Protein AF-U2L924-F1 (afdb_monomer_lite)

Sequence (114 aa):
MRLLNASPDDGLHWTGTKTDLLEAAHIVFSDGSAYDELGQRPSFSELVHRTCTIFHIAPPANPRAYVNRANARKGTFMRPLLERYRLMLGTGADADPLSRFIRCRKSHRQTDRI

pLDDT: mean 80.43, std 13.96, range [39.69, 93.5]

Foldseek 3Di:
DCLLVADLVQQKAFQDDPLLLLLVLVVCLVVQVDADPVRDRDDSQVSQVRSCSSNVHDRDPDSVVSNVVLVVCVVPPDHRNVVVQVVVVVVVPDPGVSCVRMDHDPPPPPPPDD

Organism: NCBI:txid1081904

Structure (mmCIF, N/CA/C/O backbone):
data_AF-U2L924-F1
#
_entry.id   AF-U2L924-F1
#
loop_
_atom_site.group_PDB
_atom_site.id
_atom_site.type_symbol
_atom_site.label_atom_id
_atom_site.label_alt_id
_atom_site.label_comp_id
_atom_site.label_asym_id
_atom_site.label_entity_id
_atom_site.label_seq_id
_atom_site.pdbx_PDB_ins_code
_atom_site.Cartn_x
_atom_site.Cartn_y
_atom_site.Cartn_z
_atom_site.occupancy
_atom_site.B_iso_or_equiv
_atom_site.auth_seq_id
_atom_site.auth_comp_id
_atom_site.auth_asym_id
_atom_site.auth_atom_id
_atom_site.pdbx_PDB_model_num
ATOM 1 N N . MET A 1 1 ? -5.208 8.138 -7.084 1.00 46.56 1 MET A N 1
ATOM 2 C CA . MET A 1 1 ? -5.383 6.699 -6.787 1.00 46.56 1 MET A CA 1
ATOM 3 C C . MET A 1 1 ? -6.574 6.549 -5.843 1.00 46.56 1 MET A C 1
ATOM 5 O O . MET A 1 1 ? -6.548 7.141 -4.775 1.00 46.56 1 MET A O 1
ATOM 9 N N . ARG A 1 2 ? -7.640 5.846 -6.245 1.00 54.16 2 ARG A N 1
ATOM 10 C CA . ARG A 1 2 ? -8.964 5.874 -5.576 1.00 54.16 2 ARG A CA 1
ATOM 11 C C . ARG A 1 2 ? -8.989 5.241 -4.169 1.00 54.16 2 ARG A C 1
ATOM 13 O O . ARG A 1 2 ? -9.914 5.485 -3.408 1.00 54.16 2 ARG A O 1
ATOM 20 N N . LEU A 1 3 ? -7.941 4.486 -3.828 1.00 57.94 3 LEU A N 1
ATOM 21 C CA . LEU A 1 3 ? -7.734 3.773 -2.560 1.00 57.94 3 LEU A CA 1
ATOM 22 C C . LEU A 1 3 ? -7.757 4.657 -1.304 1.00 57.94 3 LEU A C 1
ATOM 24 O O . LEU A 1 3 ? -8.173 4.186 -0.255 1.00 57.94 3 LEU A O 1
ATOM 28 N N . LEU A 1 4 ? -7.314 5.913 -1.402 1.00 60.16 4 LEU A N 1
ATOM 29 C CA . LEU A 1 4 ? -7.240 6.818 -0.247 1.00 60.16 4 LEU A CA 1
ATOM 30 C C . LEU A 1 4 ? -8.581 7.461 0.125 1.00 60.16 4 LEU A C 1
ATOM 32 O O . LEU A 1 4 ? -8.696 8.000 1.218 1.00 60.16 4 LEU A O 1
ATOM 36 N N . ASN A 1 5 ? -9.574 7.402 -0.765 1.00 69.06 5 ASN A N 1
ATOM 37 C CA . ASN A 1 5 ? -10.887 8.013 -0.544 1.00 69.06 5 ASN A CA 1
ATOM 38 C C . ASN A 1 5 ? -11.920 7.006 -0.017 1.00 69.06 5 ASN A C 1
ATOM 40 O O . ASN A 1 5 ? -13.091 7.352 0.102 1.00 69.06 5 ASN A O 1
ATOM 44 N N . ALA A 1 6 ? -11.517 5.756 0.219 1.00 76.94 6 ALA A N 1
ATOM 45 C CA . ALA A 1 6 ? -12.401 4.721 0.730 1.00 76.94 6 ALA A CA 1
ATOM 46 C C . ALA A 1 6 ? -12.541 4.815 2.255 1.00 76.94 6 ALA A C 1
ATOM 48 O O . ALA A 1 6 ? -11.573 5.107 2.960 1.00 76.94 6 ALA A O 1
ATOM 49 N N . SER A 1 7 ? -13.739 4.519 2.751 1.00 81.56 7 SER A N 1
ATOM 50 C CA . SER A 1 7 ? -14.036 4.394 4.176 1.00 81.56 7 SER A CA 1
ATOM 51 C C . SER A 1 7 ? -13.923 2.930 4.621 1.00 81.56 7 SER A C 1
ATOM 53 O O . SER A 1 7 ? -14.257 2.030 3.848 1.00 81.56 7 SER A O 1
ATOM 55 N N . PRO A 1 8 ? -13.530 2.647 5.877 1.00 82.44 8 PRO A N 1
ATOM 56 C CA . PRO A 1 8 ? -13.696 1.316 6.467 1.00 82.44 8 PRO A CA 1
ATOM 57 C C . PRO A 1 8 ? -15.141 0.792 6.398 1.00 82.44 8 PRO A C 1
ATOM 59 O O . PRO A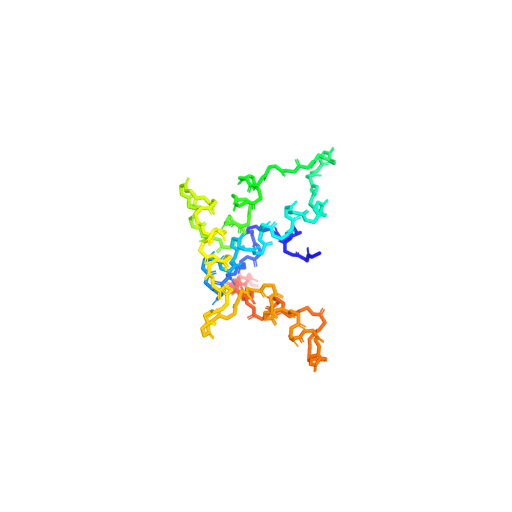 1 8 ? -15.355 -0.416 6.373 1.00 82.44 8 PRO A O 1
ATOM 62 N N . ASP A 1 9 ? -16.136 1.679 6.324 1.00 84.50 9 ASP A N 1
ATOM 63 C CA . ASP A 1 9 ? -17.551 1.301 6.226 1.00 84.50 9 ASP A CA 1
ATOM 64 C C . ASP A 1 9 ? -17.968 0.831 4.821 1.00 84.50 9 ASP A C 1
ATOM 66 O O . ASP A 1 9 ? -19.037 0.238 4.659 1.00 84.50 9 ASP A O 1
ATOM 70 N N . ASP A 1 10 ? -17.121 1.029 3.804 1.00 84.06 10 ASP A N 1
ATOM 71 C CA . ASP A 1 10 ? -17.396 0.612 2.421 1.00 84.06 10 ASP A CA 1
ATOM 72 C C . ASP A 1 10 ? -17.361 -0.923 2.243 1.00 84.06 10 ASP A C 1
ATOM 74 O O . ASP A 1 10 ? -17.693 -1.448 1.173 1.00 84.06 10 ASP A O 1
ATOM 78 N N . GLY A 1 11 ? -16.944 -1.667 3.277 1.00 84.81 11 GLY A N 1
ATOM 79 C CA . GLY A 1 11 ? -16.887 -3.132 3.264 1.00 84.81 11 GLY A CA 1
ATOM 80 C C . GLY A 1 11 ? -15.917 -3.674 2.212 1.00 84.81 11 GLY A C 1
ATOM 81 O O . GLY A 1 11 ? -16.181 -4.700 1.565 1.00 84.81 11 GLY A O 1
ATOM 82 N N . LEU A 1 12 ? -14.823 -2.943 1.980 1.00 88.88 12 LEU A N 1
ATOM 83 C CA . LEU A 1 12 ? -13.806 -3.308 1.008 1.00 88.88 12 LEU A CA 1
ATOM 84 C C . LEU A 1 12 ? -12.866 -4.367 1.580 1.00 88.88 12 LEU A C 1
ATOM 86 O O . LEU A 1 12 ? -12.422 -4.318 2.722 1.00 88.88 12 LEU A O 1
ATOM 90 N N . HIS A 1 13 ? -12.490 -5.311 0.731 1.00 90.06 13 HIS A N 1
ATOM 91 C CA . HIS A 1 13 ? -11.543 -6.364 1.047 1.00 90.06 13 HIS A CA 1
ATOM 92 C C . HIS A 1 13 ? -10.454 -6.422 -0.013 1.00 90.06 13 HIS A C 1
ATOM 94 O O . HIS A 1 13 ? -10.729 -6.419 -1.216 1.00 90.06 13 HIS A O 1
ATOM 100 N N . TRP A 1 14 ? -9.212 -6.513 0.452 1.00 91.75 14 TRP A N 1
ATOM 101 C CA . TRP A 1 14 ? -8.056 -6.717 -0.403 1.00 91.75 14 TRP A CA 1
ATOM 102 C C . TRP A 1 14 ? -7.870 -8.208 -0.686 1.00 91.75 14 TRP A C 1
ATOM 104 O O . TRP A 1 14 ? -7.751 -9.010 0.239 1.00 91.75 14 TRP A O 1
ATOM 114 N N . THR A 1 15 ? -7.818 -8.583 -1.962 1.00 91.50 15 THR A N 1
ATOM 115 C CA . THR A 1 15 ? -7.629 -9.978 -2.397 1.00 91.50 15 THR A CA 1
ATOM 116 C C . THR A 1 15 ? -6.211 -10.283 -2.872 1.00 91.50 15 THR A C 1
ATOM 118 O O . THR A 1 15 ? -5.917 -11.424 -3.221 1.00 91.50 15 THR A O 1
ATOM 121 N N . GLY A 1 16 ? -5.328 -9.283 -2.924 1.00 88.06 16 GLY A N 1
ATOM 122 C CA . GLY A 1 16 ? -3.903 -9.481 -3.193 1.00 88.06 16 GLY A CA 1
ATOM 123 C C . GLY A 1 16 ? -3.127 -9.912 -1.944 1.00 88.06 16 GLY A C 1
ATOM 124 O O . GLY A 1 16 ? -3.683 -10.098 -0.861 1.00 88.06 16 GLY A O 1
ATOM 125 N N . THR A 1 17 ? -1.800 -10.015 -2.054 1.00 91.19 17 THR A N 1
ATOM 126 C CA . THR A 1 17 ? -0.979 -10.303 -0.866 1.00 91.19 17 THR A CA 1
ATOM 127 C C . THR A 1 17 ? -0.860 -9.069 0.032 1.00 91.19 17 THR A C 1
ATOM 129 O O . THR A 1 17 ? -0.907 -7.934 -0.444 1.00 91.19 17 THR A O 1
ATOM 132 N N . LYS A 1 18 ? -0.642 -9.268 1.339 1.00 91.88 18 LYS A N 1
ATOM 133 C CA . LYS A 1 18 ? -0.357 -8.165 2.277 1.00 91.88 18 LYS A CA 1
ATOM 134 C C . LYS A 1 18 ? 0.883 -7.361 1.863 1.00 91.88 18 LYS A C 1
ATOM 136 O O . LYS A 1 18 ? 0.909 -6.148 2.027 1.00 91.88 18 LYS A O 1
ATOM 141 N N . THR A 1 19 ? 1.891 -8.024 1.293 1.00 92.12 19 THR A N 1
ATOM 142 C CA . THR A 1 19 ? 3.070 -7.359 0.719 1.00 92.12 19 THR A CA 1
ATOM 143 C C . THR A 1 19 ? 2.684 -6.415 -0.413 1.00 92.12 19 THR A C 1
ATOM 145 O O . THR A 1 19 ? 3.160 -5.290 -0.427 1.00 92.12 19 THR A O 1
ATOM 148 N N . ASP A 1 20 ? 1.786 -6.838 -1.305 1.00 90.69 20 ASP A N 1
ATOM 149 C CA . ASP A 1 20 ? 1.328 -6.002 -2.419 1.00 90.69 20 ASP A CA 1
ATOM 150 C C . ASP A 1 20 ? 0.549 -4.781 -1.911 1.00 90.69 20 ASP A C 1
ATOM 152 O O . ASP A 1 20 ? 0.759 -3.674 -2.392 1.00 90.69 20 ASP A O 1
ATOM 156 N N . LEU A 1 21 ? -0.296 -4.955 -0.890 1.00 91.69 21 LEU A N 1
ATOM 157 C CA . LEU A 1 21 ? -1.024 -3.841 -0.277 1.00 91.69 21 LEU A CA 1
ATOM 158 C C . LEU A 1 21 ? -0.075 -2.781 0.299 1.00 91.69 21 LEU A C 1
ATOM 160 O O . LEU A 1 21 ? -0.262 -1.583 0.101 1.00 91.69 21 LEU A O 1
ATOM 164 N N . LEU A 1 22 ? 0.963 -3.227 1.008 1.00 92.50 22 LEU A N 1
ATOM 165 C CA . LEU A 1 22 ? 1.948 -2.336 1.620 1.00 92.50 22 LEU A CA 1
ATOM 166 C C . LEU A 1 22 ? 2.893 -1.725 0.583 1.00 92.50 22 LEU A C 1
ATOM 168 O O . LEU A 1 22 ? 3.337 -0.594 0.760 1.00 92.50 22 LEU A O 1
ATOM 172 N N . GLU A 1 23 ? 3.165 -2.434 -0.513 1.00 91.75 23 GLU A N 1
ATOM 173 C CA . GLU A 1 23 ? 3.857 -1.879 -1.675 1.00 91.75 23 GLU A CA 1
ATOM 174 C C . GLU A 1 23 ? 3.022 -0.762 -2.320 1.00 91.75 23 GLU A C 1
ATOM 176 O O . GLU A 1 23 ? 3.558 0.312 -2.579 1.00 91.75 23 GLU A O 1
ATOM 181 N N . ALA A 1 24 ? 1.707 -0.952 -2.494 1.00 89.19 24 ALA A N 1
ATOM 182 C CA . ALA A 1 24 ? 0.801 0.090 -2.989 1.00 89.19 24 ALA A CA 1
ATOM 183 C C . ALA A 1 24 ? 0.808 1.335 -2.089 1.00 89.19 24 ALA A C 1
ATOM 185 O O . ALA A 1 24 ? 0.974 2.452 -2.582 1.00 89.19 24 ALA A O 1
ATOM 186 N N . ALA A 1 25 ? 0.701 1.144 -0.770 1.00 90.06 25 ALA A N 1
ATOM 187 C CA . ALA A 1 25 ? 0.790 2.236 0.198 1.00 90.06 25 ALA A CA 1
ATOM 188 C C . ALA A 1 25 ? 2.149 2.956 0.126 1.00 90.06 25 ALA A C 1
ATOM 190 O O . ALA A 1 25 ? 2.212 4.181 0.219 1.00 90.06 25 ALA A O 1
ATOM 191 N N . HIS A 1 26 ? 3.239 2.213 -0.083 1.00 91.00 26 HIS A N 1
ATOM 192 C CA . HIS A 1 26 ? 4.572 2.792 -0.216 1.00 91.00 26 HIS A CA 1
ATOM 193 C C . HIS A 1 26 ? 4.747 3.586 -1.516 1.00 91.00 26 HIS A C 1
ATOM 195 O O . HIS A 1 26 ? 5.408 4.6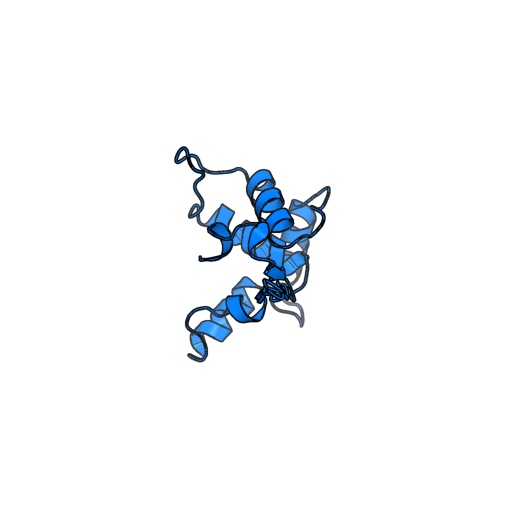22 -1.503 1.00 91.00 26 HIS A O 1
ATOM 201 N N . ILE A 1 27 ? 4.152 3.144 -2.629 1.00 88.19 27 ILE A N 1
ATOM 202 C CA . ILE A 1 27 ? 4.159 3.887 -3.900 1.00 88.19 27 ILE A CA 1
ATOM 203 C C . ILE A 1 27 ? 3.468 5.238 -3.716 1.00 88.19 27 ILE A C 1
ATOM 205 O O . ILE A 1 27 ? 4.053 6.263 -4.038 1.00 88.19 27 ILE A O 1
ATOM 209 N N . VAL A 1 28 ? 2.272 5.238 -3.124 1.00 86.19 28 VAL A N 1
ATOM 210 C CA . VAL A 1 28 ? 1.504 6.453 -2.810 1.00 86.19 28 VAL A CA 1
ATOM 211 C C . VAL A 1 28 ? 2.279 7.401 -1.893 1.00 86.19 28 VAL A C 1
ATOM 213 O O . VAL A 1 28 ? 2.317 8.607 -2.129 1.00 86.19 28 VAL A O 1
ATOM 216 N N . PHE A 1 29 ? 2.917 6.853 -0.857 1.00 88.62 29 PHE A N 1
ATOM 217 C CA . PHE A 1 29 ? 3.792 7.612 0.033 1.00 88.62 29 PHE A CA 1
ATOM 218 C C . PHE A 1 29 ? 4.970 8.245 -0.724 1.00 88.62 29 PHE A C 1
ATOM 220 O O . PHE A 1 29 ? 5.242 9.430 -0.558 1.00 88.62 29 PHE A O 1
ATOM 227 N N . SER A 1 30 ? 5.648 7.464 -1.570 1.00 87.75 30 SER A N 1
ATOM 228 C CA . SER A 1 30 ? 6.862 7.890 -2.283 1.00 87.75 30 SER A CA 1
ATOM 229 C C . SER A 1 30 ? 6.576 8.912 -3.382 1.00 87.75 30 SER A C 1
ATOM 231 O O . SER A 1 30 ? 7.384 9.807 -3.603 1.00 87.75 30 SER A O 1
ATOM 233 N N . ASP A 1 31 ? 5.430 8.791 -4.053 1.00 83.75 31 ASP A N 1
ATOM 234 C CA . ASP A 1 31 ? 4.964 9.738 -5.074 1.00 83.75 31 ASP A CA 1
ATOM 235 C C . ASP A 1 31 ? 4.511 11.073 -4.455 1.00 83.75 31 ASP A C 1
ATOM 237 O O . ASP A 1 31 ? 4.399 12.093 -5.129 1.00 83.75 31 ASP A O 1
ATOM 241 N N . GLY A 1 32 ? 4.269 11.095 -3.138 1.00 79.56 32 GLY A N 1
ATOM 242 C CA . GLY A 1 32 ? 3.840 12.294 -2.422 1.00 79.56 32 GLY A CA 1
ATOM 243 C C . GLY A 1 32 ? 2.425 12.743 -2.787 1.00 79.56 32 GLY A C 1
ATOM 244 O O . GLY A 1 32 ? 2.081 13.900 -2.557 1.00 79.56 32 GLY A O 1
ATOM 245 N N . SER A 1 33 ? 1.614 11.840 -3.347 1.00 78.44 33 SER A N 1
ATOM 246 C CA . SER A 1 33 ? 0.248 12.112 -3.805 1.00 78.44 33 SER A CA 1
ATOM 247 C C . SER A 1 33 ? -0.800 12.040 -2.687 1.00 78.44 33 SER A C 1
ATOM 249 O O . SER A 1 33 ? -1.982 12.258 -2.941 1.00 78.44 33 SER A O 1
ATOM 251 N N . ALA A 1 34 ? -0.401 11.639 -1.477 1.00 79.00 34 ALA A N 1
ATOM 252 C CA . ALA A 1 34 ? -1.289 11.522 -0.329 1.00 79.00 34 ALA A CA 1
ATOM 253 C C . ALA A 1 34 ? -1.228 12.765 0.553 1.00 79.00 34 ALA A C 1
ATOM 255 O O . ALA A 1 34 ? -0.146 13.202 0.947 1.00 79.00 34 ALA A O 1
ATOM 256 N N . TYR A 1 35 ? -2.407 13.254 0.915 1.00 81.25 35 TYR A N 1
ATOM 257 C CA . TYR A 1 35 ? -2.604 14.355 1.843 1.00 81.25 35 TYR A CA 1
ATOM 258 C C . TYR A 1 35 ? -3.719 13.970 2.813 1.00 81.25 35 TYR A C 1
ATOM 260 O O . TYR A 1 35 ? -4.638 13.234 2.446 1.00 81.25 35 TYR A O 1
ATOM 268 N N . ASP A 1 36 ? -3.603 14.397 4.063 1.00 77.69 36 ASP A N 1
ATOM 269 C CA . ASP A 1 36 ? -4.692 14.292 5.025 1.00 77.69 36 ASP A CA 1
ATOM 270 C C . ASP A 1 36 ? -5.697 15.448 4.883 1.00 77.69 36 ASP A C 1
ATOM 272 O O . ASP A 1 36 ? -5.569 16.311 4.013 1.00 77.69 36 ASP A O 1
ATOM 276 N N . GLU A 1 37 ? -6.720 15.449 5.739 1.00 76.69 37 GLU A N 1
ATOM 277 C CA . GLU A 1 37 ? -7.783 16.462 5.750 1.00 76.69 37 GLU A CA 1
ATOM 278 C C . GLU A 1 37 ? -7.268 17.878 6.058 1.00 76.69 37 GLU A C 1
ATOM 280 O O . GLU A 1 37 ? -7.922 18.860 5.718 1.00 76.69 37 GLU A O 1
ATOM 285 N N . LEU A 1 38 ? -6.081 17.993 6.663 1.00 80.81 38 LEU A N 1
ATOM 286 C CA . LEU A 1 38 ? -5.412 19.255 6.979 1.00 80.81 38 LEU A CA 1
ATOM 287 C C . LEU A 1 38 ? -4.403 19.665 5.892 1.00 80.81 38 LEU A C 1
ATOM 289 O O . LEU A 1 38 ? -3.670 20.643 6.059 1.00 80.81 38 LEU A O 1
ATOM 293 N N . GLY A 1 39 ? -4.333 18.918 4.785 1.00 80.81 39 GLY A N 1
ATOM 294 C CA . GLY A 1 39 ? -3.389 19.155 3.696 1.00 80.81 39 GLY A CA 1
ATOM 295 C C . GLY A 1 39 ? -1.939 18.800 4.040 1.00 80.81 39 GLY A C 1
ATOM 296 O O . GLY A 1 39 ? -1.028 19.199 3.313 1.00 80.81 39 GLY A O 1
ATOM 297 N N . GLN A 1 40 ? -1.695 18.059 5.123 1.00 84.94 40 GLN A N 1
ATOM 298 C CA . GLN A 1 40 ? -0.367 17.584 5.503 1.00 84.94 40 GLN A CA 1
ATOM 299 C C . GLN A 1 40 ? -0.064 16.231 4.863 1.00 84.94 40 GLN A C 1
ATOM 301 O O . GLN A 1 40 ? -0.951 15.418 4.592 1.00 84.94 40 GLN A O 1
ATOM 306 N N . ARG A 1 41 ? 1.224 15.976 4.609 1.00 85.44 41 ARG A N 1
ATOM 307 C CA . ARG A 1 41 ? 1.668 14.675 4.104 1.00 85.44 41 ARG A CA 1
ATOM 308 C C . ARG A 1 41 ? 1.669 13.662 5.248 1.00 85.44 41 ARG A C 1
ATOM 310 O O . ARG A 1 41 ? 2.441 13.847 6.190 1.00 85.44 41 ARG A O 1
ATOM 317 N N . PRO A 1 42 ? 0.882 12.577 5.164 1.00 87.19 42 PRO A N 1
ATOM 318 C CA . PRO A 1 42 ? 0.915 11.544 6.181 1.00 87.19 42 PRO A CA 1
ATOM 319 C C . PRO A 1 42 ? 2.255 10.808 6.142 1.00 87.19 42 PRO A C 1
ATOM 321 O O . PRO A 1 42 ? 2.844 10.561 5.083 1.00 87.19 42 PRO A O 1
ATOM 324 N N . SER A 1 43 ? 2.720 10.396 7.313 1.00 90.31 43 SER A N 1
ATOM 325 C CA .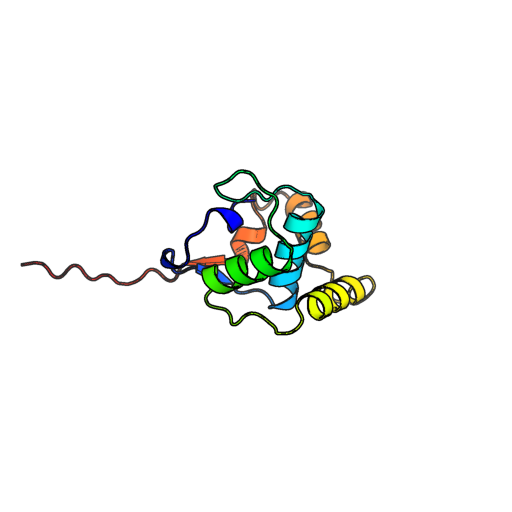 SER A 1 43 ? 3.822 9.456 7.431 1.00 90.31 43 SER A CA 1
ATOM 326 C C . SER A 1 43 ? 3.468 8.119 6.771 1.00 90.31 43 SER A C 1
ATOM 328 O O . SER A 1 43 ? 2.304 7.721 6.652 1.00 90.31 43 SER A O 1
ATOM 330 N N . PHE A 1 44 ? 4.494 7.354 6.396 1.00 90.06 44 PHE A N 1
ATOM 331 C CA . PHE A 1 44 ? 4.281 6.010 5.861 1.00 90.06 44 PHE A CA 1
ATOM 332 C C . PHE A 1 44 ? 3.518 5.104 6.845 1.00 90.06 44 PHE A C 1
ATOM 334 O O . PHE A 1 44 ? 2.689 4.300 6.429 1.00 90.06 44 PHE A O 1
ATOM 341 N N . SER A 1 45 ? 3.761 5.252 8.153 1.00 91.25 45 SER A N 1
ATOM 342 C CA . SER A 1 45 ? 3.055 4.473 9.177 1.00 91.25 45 SER A CA 1
ATOM 343 C C . SER A 1 45 ? 1.558 4.780 9.188 1.00 91.25 45 SER A C 1
ATOM 345 O O . SER A 1 45 ? 0.747 3.855 9.225 1.00 91.25 45 SER A O 1
ATOM 347 N N . GLU A 1 46 ? 1.183 6.056 9.103 1.00 90.31 46 GLU A N 1
ATOM 348 C CA . GLU A 1 46 ? -0.222 6.474 9.062 1.00 90.31 46 GLU A CA 1
ATOM 349 C C . GLU A 1 46 ? -0.919 5.970 7.800 1.00 90.31 46 GLU A C 1
ATOM 351 O O . GLU A 1 46 ? -2.023 5.439 7.890 1.00 90.31 46 GLU A O 1
ATOM 356 N N . LEU A 1 47 ? -0.262 6.046 6.637 1.00 89.88 47 LEU A N 1
ATOM 357 C CA . LEU A 1 47 ? -0.801 5.482 5.396 1.00 89.88 47 LEU A CA 1
ATOM 358 C C . LEU A 1 47 ? -1.036 3.978 5.495 1.00 89.88 47 LEU A C 1
ATOM 360 O O . LEU A 1 47 ? -2.071 3.486 5.043 1.00 89.88 47 LEU A O 1
ATOM 364 N N . VAL A 1 48 ? -0.102 3.248 6.106 1.00 92.62 48 VAL A N 1
ATOM 365 C CA . VAL A 1 48 ? -0.249 1.810 6.341 1.00 92.62 48 VAL A CA 1
ATOM 366 C C . VAL A 1 48 ? -1.418 1.532 7.273 1.00 92.62 48 VAL A C 1
ATOM 368 O O . VAL A 1 48 ? -2.239 0.683 6.942 1.00 92.62 48 VAL A O 1
ATOM 371 N N . HIS A 1 49 ? -1.535 2.253 8.389 1.00 91.81 49 HIS A N 1
ATOM 372 C CA . HIS A 1 49 ? -2.651 2.077 9.319 1.00 91.81 49 HIS A CA 1
ATOM 373 C C . HIS A 1 49 ? -3.986 2.357 8.635 1.00 91.81 49 HIS A C 1
ATOM 375 O O . HIS A 1 49 ? -4.850 1.489 8.648 1.00 91.81 49 HIS A O 1
ATOM 381 N N . ARG A 1 50 ? -4.129 3.503 7.958 1.00 89.38 50 ARG A N 1
ATOM 382 C CA . ARG A 1 50 ? -5.351 3.861 7.222 1.00 89.38 50 ARG A CA 1
ATOM 383 C C . ARG A 1 50 ? -5.722 2.795 6.193 1.00 89.38 50 ARG A C 1
ATOM 385 O O . ARG A 1 50 ? -6.838 2.289 6.208 1.00 89.38 50 ARG A O 1
ATOM 392 N N . THR A 1 51 ? -4.767 2.396 5.353 1.00 90.69 51 THR A N 1
ATOM 393 C CA . THR A 1 51 ? -4.985 1.379 4.312 1.00 90.69 51 THR A CA 1
ATOM 394 C C . THR A 1 51 ? -5.382 0.031 4.918 1.00 90.69 51 THR A C 1
ATOM 396 O O . THR A 1 51 ? -6.312 -0.620 4.451 1.00 90.69 51 THR A O 1
ATOM 399 N N . CYS A 1 52 ? -4.697 -0.399 5.978 1.00 92.62 52 CYS A N 1
ATOM 400 C CA . CYS A 1 52 ? -5.014 -1.633 6.686 1.00 92.62 52 CYS A CA 1
ATOM 401 C C . CYS A 1 52 ? -6.414 -1.591 7.316 1.00 92.62 52 CYS A C 1
ATOM 403 O O . CYS A 1 52 ? -7.150 -2.567 7.184 1.00 92.62 52 CYS A O 1
ATOM 405 N N . THR A 1 53 ? -6.810 -0.467 7.916 1.00 91.62 53 THR A N 1
ATOM 406 C CA . THR A 1 53 ? -8.153 -0.272 8.480 1.00 91.62 53 THR A CA 1
ATOM 407 C C . THR A 1 53 ? -9.238 -0.346 7.407 1.00 91.62 53 THR A C 1
ATOM 409 O O . THR A 1 53 ? -10.202 -1.082 7.596 1.00 91.62 53 THR A O 1
ATOM 412 N N . ILE A 1 54 ? -9.057 0.332 6.265 1.00 90.81 54 ILE A N 1
ATOM 413 C CA . ILE A 1 54 ? -10.004 0.314 5.131 1.00 90.81 54 ILE A CA 1
ATOM 414 C C . ILE A 1 54 ? -10.284 -1.115 4.652 1.00 90.81 54 ILE A C 1
ATOM 416 O O . ILE A 1 54 ? -11.413 -1.449 4.318 1.00 90.81 54 ILE A O 1
ATOM 420 N N . PHE A 1 55 ? -9.256 -1.967 4.626 1.00 91.12 55 PHE A N 1
ATOM 421 C CA . PHE A 1 55 ? -9.374 -3.347 4.151 1.00 91.12 55 PHE A CA 1
ATOM 422 C C . PHE A 1 55 ? -9.614 -4.383 5.249 1.00 91.12 55 PHE A C 1
ATOM 424 O O . PHE A 1 55 ? -9.575 -5.584 4.965 1.00 91.12 55 PHE A O 1
ATOM 431 N N . HIS A 1 56 ? -9.831 -3.946 6.491 1.00 91.56 56 HIS A N 1
ATOM 432 C CA . HIS A 1 56 ? -10.007 -4.816 7.656 1.00 91.56 56 HIS A CA 1
ATOM 433 C C . HIS A 1 56 ? -8.842 -5.804 7.864 1.00 91.56 56 HIS A C 1
ATOM 435 O O . HIS A 1 56 ? -9.025 -6.972 8.208 1.00 91.56 56 HIS A O 1
ATOM 441 N N . ILE A 1 57 ? -7.614 -5.338 7.635 1.00 92.62 57 ILE A N 1
ATOM 442 C CA . ILE A 1 57 ? -6.376 -6.105 7.785 1.00 92.62 57 ILE A CA 1
ATOM 443 C C . ILE A 1 57 ? -5.619 -5.594 9.009 1.00 92.62 57 ILE A C 1
ATOM 445 O O . ILE A 1 57 ? -5.411 -4.398 9.157 1.00 92.62 57 ILE A O 1
ATOM 449 N N . ALA A 1 58 ? -5.111 -6.493 9.856 1.00 93.50 58 ALA A N 1
ATOM 450 C CA . ALA A 1 58 ? -4.257 -6.084 10.971 1.00 93.50 58 ALA A CA 1
ATOM 451 C C . ALA A 1 58 ? -2.945 -5.442 10.460 1.00 93.50 58 ALA A C 1
ATOM 453 O O . ALA A 1 58 ? -2.237 -6.092 9.668 1.00 93.50 58 ALA A O 1
ATOM 454 N N . PRO A 1 59 ? -2.586 -4.217 10.894 1.00 92.38 59 PRO A N 1
ATOM 455 C CA . PRO A 1 59 ? -1.349 -3.566 10.480 1.00 92.38 59 PRO A CA 1
ATOM 456 C C . PRO A 1 59 ? -0.126 -4.358 10.976 1.00 92.38 59 PRO A C 1
ATOM 458 O O . PRO A 1 59 ? -0.145 -4.921 12.072 1.00 92.38 59 PRO A O 1
ATOM 461 N N . PRO A 1 60 ? 0.947 -4.476 10.174 1.00 92.88 60 PRO A N 1
ATOM 462 C CA . PRO A 1 60 ? 2.159 -5.159 10.610 1.00 92.88 60 PRO A CA 1
ATOM 463 C C . PRO A 1 60 ? 2.961 -4.298 11.595 1.00 92.88 60 PRO A C 1
ATOM 465 O O . PRO A 1 60 ? 3.092 -3.094 11.400 1.00 92.88 60 PRO A O 1
ATOM 468 N N . ALA A 1 61 ? 3.621 -4.936 12.566 1.00 91.06 61 ALA A N 1
ATOM 469 C CA . ALA A 1 61 ? 4.523 -4.249 13.498 1.00 91.06 61 ALA A CA 1
ATOM 470 C C . ALA A 1 61 ? 5.709 -3.549 12.799 1.00 91.06 61 ALA A C 1
ATOM 472 O O . ALA A 1 61 ? 6.181 -2.513 13.254 1.00 91.06 61 ALA A O 1
ATOM 473 N N . ASN A 1 62 ? 6.185 -4.095 11.672 1.00 92.94 62 ASN A N 1
ATOM 474 C CA . ASN A 1 62 ? 7.239 -3.490 10.855 1.00 92.94 62 ASN A CA 1
ATOM 475 C C . ASN A 1 62 ? 6.809 -3.411 9.376 1.00 92.94 62 ASN A C 1
ATOM 477 O O . ASN A 1 62 ? 7.068 -4.346 8.609 1.00 92.94 62 ASN A O 1
ATOM 481 N N . PRO A 1 63 ? 6.168 -2.306 8.949 1.00 91.50 63 PRO A N 1
ATOM 482 C CA . PRO A 1 63 ? 5.732 -2.129 7.564 1.00 91.50 63 PRO A CA 1
ATOM 483 C C . PRO A 1 63 ? 6.888 -2.071 6.557 1.00 91.50 63 PRO A C 1
ATOM 485 O O . PRO A 1 63 ? 6.776 -2.603 5.452 1.00 91.50 63 PRO A O 1
ATOM 488 N N . ARG A 1 64 ? 8.036 -1.495 6.944 1.00 90.19 64 ARG A N 1
ATOM 489 C CA . ARG A 1 64 ? 9.221 -1.374 6.072 1.00 90.19 64 ARG A CA 1
ATOM 490 C C . ARG A 1 64 ? 9.762 -2.734 5.636 1.00 90.19 64 ARG A C 1
ATOM 492 O O . ARG A 1 64 ? 10.185 -2.884 4.495 1.00 90.19 64 ARG A O 1
ATOM 499 N N . ALA A 1 65 ? 9.684 -3.750 6.496 1.00 91.81 65 ALA A N 1
ATOM 500 C CA . ALA A 1 65 ? 10.095 -5.106 6.137 1.00 91.81 65 ALA A CA 1
ATOM 501 C C . ALA A 1 65 ? 9.300 -5.673 4.946 1.00 91.81 65 ALA A C 1
ATOM 503 O O . ALA A 1 65 ? 9.853 -6.415 4.138 1.00 91.81 65 ALA A O 1
ATOM 504 N N . TYR A 1 66 ? 8.019 -5.320 4.807 1.00 92.06 66 TYR A N 1
ATOM 505 C CA . TYR A 1 66 ? 7.203 -5.760 3.673 1.00 92.06 66 TYR A CA 1
ATOM 506 C C . TYR A 1 66 ? 7.577 -5.026 2.387 1.00 92.06 66 TYR A C 1
ATOM 508 O O . TYR A 1 66 ? 7.669 -5.667 1.346 1.00 92.06 66 TYR A O 1
ATOM 516 N N . VAL A 1 67 ? 7.874 -3.728 2.466 1.00 89.38 67 VAL A N 1
ATOM 517 C CA . VAL A 1 67 ? 8.394 -2.958 1.325 1.00 89.38 67 VAL A CA 1
ATOM 518 C C . VAL A 1 67 ? 9.732 -3.527 0.856 1.00 89.38 67 VAL A C 1
ATOM 520 O O . VAL A 1 67 ? 9.919 -3.768 -0.332 1.00 89.38 67 VAL A O 1
ATOM 523 N N . ASN A 1 68 ? 10.640 -3.844 1.781 1.00 89.81 68 ASN A N 1
ATOM 524 C CA . ASN A 1 68 ? 11.918 -4.468 1.440 1.00 89.81 68 ASN A CA 1
ATOM 525 C C . ASN A 1 68 ? 11.725 -5.830 0.762 1.00 89.81 68 ASN A C 1
ATOM 527 O O . ASN A 1 68 ? 12.378 -6.111 -0.238 1.00 89.81 68 ASN A O 1
ATOM 531 N N . ARG A 1 69 ? 10.787 -6.654 1.251 1.00 88.69 69 ARG A N 1
ATOM 532 C CA . ARG A 1 69 ? 10.418 -7.916 0.589 1.00 88.69 69 ARG A CA 1
ATOM 533 C C . ARG A 1 69 ? 9.829 -7.691 -0.801 1.00 88.69 69 ARG A C 1
ATOM 535 O O . ARG A 1 69 ? 10.141 -8.458 -1.702 1.00 88.69 69 ARG A O 1
ATOM 542 N N . ALA A 1 70 ? 8.998 -6.666 -0.985 1.00 86.94 70 ALA A N 1
ATOM 543 C CA . ALA A 1 70 ? 8.462 -6.304 -2.293 1.00 86.94 70 ALA A CA 1
ATOM 544 C C . ALA A 1 70 ? 9.586 -5.911 -3.264 1.00 86.94 70 ALA A C 1
ATOM 546 O O . ALA A 1 70 ? 9.650 -6.429 -4.374 1.00 86.94 70 ALA A O 1
ATOM 547 N N . ASN A 1 71 ? 10.532 -5.086 -2.816 1.00 83.56 71 ASN A N 1
ATOM 548 C CA . ASN A 1 71 ? 11.694 -4.686 -3.609 1.00 83.56 71 ASN A CA 1
ATOM 549 C C . ASN A 1 71 ? 12.614 -5.872 -3.938 1.00 83.56 71 ASN A C 1
ATOM 551 O O . ASN A 1 71 ? 13.104 -5.972 -5.060 1.00 83.56 71 ASN A O 1
ATOM 555 N N . ALA A 1 72 ? 12.794 -6.805 -2.999 1.00 85.06 72 ALA A N 1
ATOM 556 C CA . ALA A 1 72 ? 13.581 -8.022 -3.201 1.00 85.06 72 ALA A CA 1
ATOM 557 C C . ALA A 1 72 ? 12.969 -8.988 -4.233 1.00 85.06 72 ALA A C 1
ATOM 559 O O . ALA A 1 72 ? 13.661 -9.873 -4.725 1.00 85.06 72 ALA A O 1
ATOM 560 N N . ARG A 1 73 ? 11.690 -8.821 -4.601 1.00 79.38 73 ARG A N 1
ATOM 561 C CA . ARG A 1 73 ? 11.065 -9.591 -5.689 1.00 79.38 73 ARG A CA 1
ATOM 562 C C . ARG A 1 73 ? 11.547 -9.170 -7.079 1.00 79.38 73 ARG A C 1
ATOM 564 O O . ARG A 1 73 ? 11.311 -9.901 -8.043 1.00 79.38 73 ARG A O 1
ATOM 571 N N . LYS A 1 74 ? 12.218 -8.021 -7.214 1.00 66.19 74 LYS A N 1
ATOM 572 C CA . LYS A 1 74 ? 12.811 -7.576 -8.480 1.00 66.19 74 LYS A CA 1
ATOM 573 C C . LYS A 1 74 ? 13.877 -8.589 -8.924 1.00 66.19 74 LYS A C 1
ATOM 575 O O . LYS A 1 74 ? 14.901 -8.728 -8.269 1.00 66.19 74 LYS A O 1
ATOM 580 N N . GLY A 1 75 ? 13.616 -9.302 -10.021 1.00 57.97 75 GLY A N 1
ATOM 581 C CA . GLY A 1 75 ? 14.474 -10.393 -10.510 1.00 57.97 75 GLY A CA 1
ATOM 582 C C . GLY A 1 75 ? 14.049 -11.804 -10.079 1.00 57.97 75 GLY A C 1
ATOM 583 O O . GLY A 1 75 ? 14.751 -12.762 -10.381 1.00 57.97 75 GLY A O 1
ATOM 584 N N . THR A 1 76 ? 12.901 -11.958 -9.409 1.00 68.94 76 THR A N 1
ATOM 585 C CA . THR A 1 76 ? 12.286 -13.269 -9.121 1.00 68.94 76 THR A CA 1
ATOM 586 C C . THR A 1 76 ? 11.145 -13.579 -10.100 1.00 68.94 76 THR A C 1
ATOM 588 O O . THR A 1 76 ? 10.655 -12.682 -10.786 1.00 68.94 76 THR A O 1
ATOM 591 N N . PHE A 1 77 ? 10.667 -14.832 -10.137 1.00 66.62 77 PHE A N 1
ATOM 592 C CA . PHE A 1 77 ? 9.506 -15.238 -10.954 1.00 66.62 77 PHE A CA 1
ATOM 593 C C . PHE A 1 77 ? 8.231 -14.424 -10.663 1.00 66.62 77 PHE A C 1
ATOM 595 O O . PHE A 1 77 ? 7.345 -14.333 -11.511 1.00 66.62 77 PHE A O 1
ATOM 602 N N . MET A 1 78 ? 8.124 -13.822 -9.473 1.00 69.38 78 MET A N 1
ATOM 603 C CA . MET A 1 78 ? 6.996 -12.982 -9.082 1.00 69.38 78 MET A CA 1
ATOM 604 C C . MET A 1 78 ? 7.389 -11.505 -9.160 1.00 69.38 78 MET A C 1
ATOM 606 O O . MET A 1 78 ? 8.168 -11.023 -8.349 1.00 69.38 78 MET A O 1
ATOM 610 N N . ARG A 1 79 ? 6.810 -10.763 -10.107 1.00 77.38 79 ARG A N 1
ATOM 611 C CA . ARG A 1 79 ? 7.094 -9.329 -10.284 1.00 77.38 79 ARG A CA 1
ATOM 612 C C . ARG A 1 79 ? 6.500 -8.478 -9.142 1.00 77.38 79 ARG A C 1
ATOM 614 O O . ARG A 1 79 ? 5.392 -8.793 -8.688 1.00 77.38 79 ARG A O 1
ATOM 621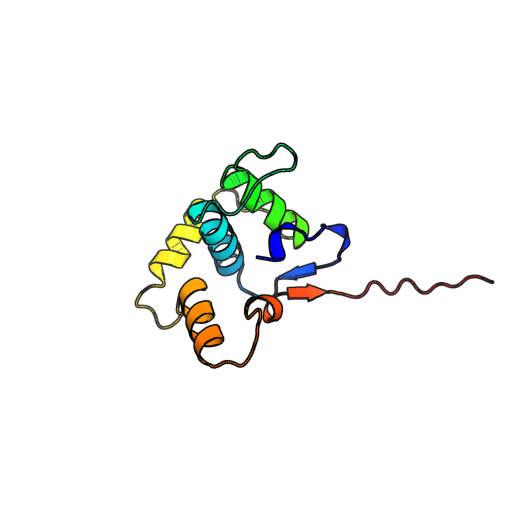 N N . PRO A 1 80 ? 7.175 -7.395 -8.703 1.00 83.50 80 PRO A N 1
ATOM 622 C CA . PRO A 1 80 ? 6.609 -6.397 -7.789 1.00 83.50 80 PRO A CA 1
ATOM 623 C C . PRO A 1 80 ? 5.258 -5.849 -8.280 1.00 83.50 80 PRO A C 1
ATOM 625 O O . PRO A 1 80 ? 4.982 -5.831 -9.487 1.00 83.50 80 PRO A O 1
ATOM 628 N N . LEU A 1 81 ? 4.397 -5.398 -7.363 1.00 85.19 81 LEU A N 1
ATOM 629 C CA . LEU A 1 81 ? 3.067 -4.885 -7.691 1.00 85.19 81 LEU A CA 1
ATOM 630 C C . LEU A 1 81 ? 3.132 -3.742 -8.702 1.00 85.19 81 LEU A C 1
ATOM 632 O O . LEU A 1 81 ? 2.365 -3.771 -9.661 1.00 85.19 81 LEU A O 1
ATOM 636 N N . LEU A 1 82 ? 4.046 -2.780 -8.533 1.00 83.94 82 LEU A N 1
ATOM 637 C CA . LEU A 1 82 ? 4.167 -1.648 -9.462 1.00 83.94 82 LEU A CA 1
ATOM 638 C C . LEU A 1 82 ? 4.434 -2.110 -10.898 1.00 83.94 82 LEU A C 1
ATOM 640 O O . LEU A 1 82 ? 3.946 -1.533 -11.867 1.00 83.94 82 LEU A O 1
ATOM 644 N N . GLU A 1 83 ? 5.221 -3.167 -11.042 1.00 86.06 83 GLU A N 1
ATOM 645 C CA . GLU A 1 83 ? 5.608 -3.693 -12.338 1.00 86.06 83 GLU A CA 1
ATOM 646 C C . GLU A 1 83 ? 4.455 -4.456 -13.004 1.00 86.06 83 GLU A C 1
ATOM 648 O O . GLU A 1 83 ? 4.163 -4.235 -14.180 1.00 86.06 83 GLU A O 1
ATOM 653 N N . ARG A 1 84 ? 3.731 -5.278 -12.231 1.00 86.81 84 ARG A N 1
ATOM 654 C CA . ARG A 1 84 ? 2.482 -5.911 -12.691 1.00 86.81 84 ARG A CA 1
ATOM 655 C C . ARG A 1 84 ? 1.432 -4.864 -13.063 1.00 86.81 84 ARG A C 1
ATOM 657 O O . ARG A 1 84 ? 0.784 -4.992 -14.093 1.00 86.81 84 ARG A O 1
ATOM 664 N N . TYR A 1 85 ? 1.308 -3.807 -12.263 1.00 84.12 85 TYR A N 1
ATOM 665 C CA . TYR A 1 85 ? 0.409 -2.687 -12.526 1.00 84.12 85 TYR A CA 1
ATOM 666 C C . TYR A 1 85 ? 0.714 -2.016 -13.870 1.00 84.12 85 TYR A C 1
ATOM 668 O O . TYR A 1 85 ? -0.186 -1.862 -14.693 1.00 84.12 85 TYR A O 1
ATOM 676 N N . ARG A 1 86 ? 1.989 -1.693 -14.135 1.00 84.81 86 ARG A N 1
ATOM 677 C CA . ARG A 1 86 ? 2.430 -1.098 -15.409 1.00 84.81 86 ARG A CA 1
ATOM 678 C C . ARG A 1 86 ? 2.140 -1.986 -16.613 1.00 84.81 86 ARG A C 1
ATOM 680 O O . ARG A 1 86 ? 1.660 -1.478 -17.620 1.00 84.81 86 ARG A O 1
ATOM 687 N N . LEU A 1 87 ? 2.389 -3.293 -16.510 1.00 85.75 87 LEU A N 1
ATOM 688 C CA . LEU A 1 87 ? 2.012 -4.224 -17.577 1.00 85.75 87 LEU A CA 1
ATOM 689 C C . LEU A 1 87 ? 0.517 -4.167 -17.876 1.00 85.75 87 LEU A C 1
ATOM 691 O O . LEU A 1 87 ? 0.118 -4.133 -19.031 1.00 85.75 87 LEU A O 1
ATOM 695 N N . MET A 1 88 ? -0.295 -4.162 -16.824 1.00 84.06 88 MET A N 1
ATOM 696 C CA . MET A 1 88 ? -1.744 -4.251 -16.946 1.00 84.06 88 MET A CA 1
ATOM 697 C C . MET A 1 88 ? -2.366 -2.956 -17.481 1.00 84.06 88 MET A C 1
ATOM 699 O O . MET A 1 88 ? -3.387 -3.018 -18.160 1.00 84.06 88 MET A O 1
ATOM 703 N N . LEU A 1 89 ? -1.728 -1.804 -17.240 1.00 82.31 89 LEU A N 1
ATOM 704 C CA . LEU A 1 89 ? -2.030 -0.566 -17.963 1.00 82.31 89 LEU A CA 1
ATOM 705 C C . LEU A 1 89 ? -1.650 -0.671 -19.447 1.0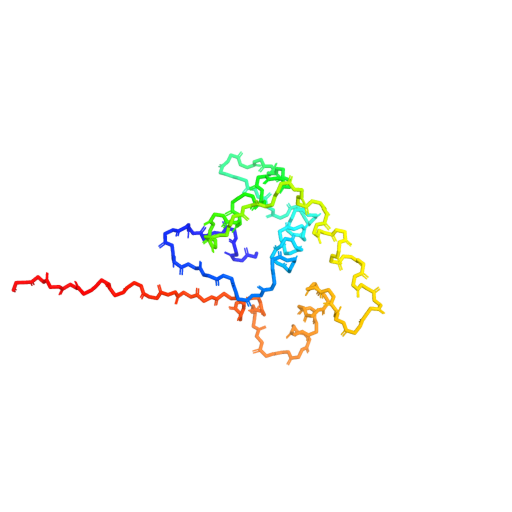0 82.31 89 LEU A C 1
ATOM 707 O O . LEU A 1 89 ? -2.433 -0.286 -20.309 1.00 82.31 89 LEU A O 1
ATOM 711 N N . GLY A 1 90 ? -0.466 -1.213 -19.750 1.00 81.44 90 GLY A N 1
ATOM 712 C CA . GLY A 1 90 ? 0.034 -1.344 -21.123 1.00 81.44 90 GLY A CA 1
ATOM 713 C C . GLY A 1 90 ? -0.807 -2.265 -22.012 1.00 81.44 90 GLY A C 1
ATOM 714 O O . GLY A 1 90 ? -0.841 -2.073 -23.222 1.00 81.44 90 GLY A O 1
ATOM 715 N N . THR A 1 91 ? -1.521 -3.231 -21.430 1.00 80.12 91 THR A N 1
ATOM 716 C CA . THR A 1 91 ? -2.432 -4.127 -22.162 1.00 80.12 91 THR A CA 1
ATOM 717 C C . THR A 1 91 ? -3.811 -3.518 -22.448 1.00 80.12 91 THR A C 1
ATOM 719 O O . THR A 1 91 ? -4.626 -4.173 -23.087 1.00 80.12 91 THR A O 1
ATOM 722 N N . GLY A 1 92 ? -4.107 -2.301 -21.968 1.00 67.31 92 GLY A N 1
ATOM 723 C CA . GLY A 1 92 ? -5.338 -1.560 -22.291 1.00 67.31 92 GLY A CA 1
ATOM 724 C C . GLY A 1 92 ? -6.647 -2.140 -21.737 1.00 67.31 92 GLY A C 1
ATOM 725 O O . GLY A 1 92 ? -7.718 -1.676 -22.110 1.00 67.31 92 GLY A O 1
ATOM 726 N N . ALA A 1 93 ? -6.581 -3.146 -20.861 1.00 65.19 93 ALA A N 1
ATOM 727 C CA . ALA A 1 93 ? -7.759 -3.880 -20.397 1.00 65.19 93 ALA A CA 1
ATOM 728 C C . ALA A 1 93 ? -8.568 -3.135 -19.318 1.00 65.19 93 ALA A C 1
ATOM 730 O O . ALA A 1 93 ? -9.784 -3.277 -19.276 1.00 65.19 93 ALA A O 1
ATOM 731 N N . ASP A 1 94 ? -7.915 -2.331 -18.469 1.00 66.19 94 ASP A N 1
ATOM 732 C CA . ASP A 1 94 ? -8.552 -1.681 -17.318 1.00 66.19 94 ASP A CA 1
ATOM 733 C C . ASP A 1 94 ? -8.036 -0.245 -17.123 1.00 66.19 94 ASP A C 1
ATOM 735 O O . ASP A 1 94 ? -6.825 -0.017 -17.089 1.00 66.19 94 ASP A O 1
ATOM 739 N N . ALA A 1 95 ? -8.944 0.712 -16.895 1.00 71.12 95 ALA A N 1
ATOM 740 C CA . ALA A 1 95 ? -8.596 2.096 -16.538 1.00 71.12 95 ALA A CA 1
ATOM 741 C C . ALA A 1 95 ? -8.022 2.227 -15.109 1.00 71.12 95 ALA A C 1
ATOM 743 O O . ALA A 1 95 ? -7.249 3.139 -14.826 1.00 71.12 95 ALA A O 1
ATOM 744 N N . ASP A 1 96 ? -8.376 1.300 -14.213 1.00 78.00 96 ASP A N 1
ATOM 745 C CA . ASP A 1 96 ? -7.781 1.156 -12.881 1.00 78.00 96 ASP A CA 1
ATOM 746 C C . ASP A 1 96 ? -7.472 -0.325 -12.611 1.00 78.00 96 ASP A C 1
ATOM 748 O O . ASP A 1 96 ? -8.298 -1.049 -12.045 1.00 78.00 96 ASP A O 1
ATOM 752 N N . PRO A 1 97 ? -6.278 -0.801 -12.998 1.00 79.56 97 PRO A N 1
ATOM 753 C CA . PRO A 1 97 ? -5.866 -2.182 -12.784 1.00 79.56 97 PRO A CA 1
ATOM 754 C C . PRO A 1 97 ? -5.885 -2.637 -11.319 1.00 79.56 97 PRO A C 1
ATOM 756 O O . PRO A 1 97 ? -5.926 -3.837 -11.062 1.00 79.56 97 PRO A O 1
ATOM 759 N N . LEU A 1 98 ? -5.827 -1.739 -10.329 1.00 79.88 98 LEU A N 1
ATOM 760 C CA . LEU A 1 98 ? -5.802 -2.168 -8.925 1.00 79.88 98 LEU A CA 1
ATOM 761 C C . LEU A 1 98 ? -7.183 -2.506 -8.385 1.00 79.88 98 LEU A C 1
ATOM 763 O O . LEU A 1 98 ? -7.281 -3.286 -7.437 1.00 79.88 98 LEU A O 1
ATOM 767 N N . SER A 1 99 ? -8.236 -2.025 -9.044 1.00 81.75 99 SER A N 1
ATOM 768 C CA . SER A 1 99 ? -9.619 -2.375 -8.722 1.00 81.75 99 SER A CA 1
ATOM 769 C C . SER A 1 99 ? -9.867 -3.890 -8.707 1.00 81.75 99 SER A C 1
ATOM 771 O O . SER A 1 99 ? -10.652 -4.368 -7.894 1.00 81.75 99 SER A O 1
ATOM 773 N N . ARG A 1 100 ? -9.137 -4.685 -9.506 1.00 84.00 100 ARG A N 1
ATOM 774 C CA . ARG A 1 100 ? -9.276 -6.155 -9.520 1.00 84.00 100 ARG A CA 1
ATOM 775 C C . ARG A 1 100 ? -8.881 -6.837 -8.210 1.00 84.00 100 ARG A C 1
ATOM 777 O O . ARG A 1 100 ? -9.292 -7.969 -7.966 1.00 84.00 100 ARG A O 1
ATOM 784 N N . PHE A 1 101 ? -8.055 -6.173 -7.402 1.00 86.31 101 PHE A N 1
ATOM 785 C CA . PHE A 1 101 ? -7.629 -6.656 -6.089 1.00 86.31 101 PHE A CA 1
ATOM 786 C C . PHE A 1 101 ? -8.552 -6.179 -4.964 1.00 86.31 101 PHE A C 1
ATOM 788 O O . PHE A 1 101 ? -8.311 -6.496 -3.802 1.00 86.31 101 PHE A O 1
ATOM 795 N N . ILE A 1 102 ? -9.592 -5.413 -5.294 1.00 88.50 102 ILE A N 1
ATOM 796 C CA . ILE A 1 102 ? -10.548 -4.857 -4.346 1.00 88.50 102 ILE A CA 1
ATOM 797 C C . ILE A 1 102 ? -11.892 -5.548 -4.572 1.00 88.50 102 ILE A C 1
ATOM 799 O O . ILE A 1 102 ? -12.425 -5.590 -5.681 1.00 88.50 102 ILE A O 1
ATOM 803 N N . ARG A 1 103 ? -12.467 -6.099 -3.506 1.00 87.44 103 ARG A N 1
ATOM 804 C CA . ARG A 1 103 ? -13.824 -6.655 -3.506 1.00 87.44 103 ARG A CA 1
ATOM 805 C C . ARG A 1 103 ? -14.666 -5.917 -2.482 1.00 87.44 103 ARG A C 1
ATOM 807 O O . ARG A 1 103 ? -14.234 -5.767 -1.351 1.00 87.44 103 ARG A O 1
ATOM 814 N N . CYS A 1 104 ? -15.874 -5.513 -2.851 1.00 82.31 104 CYS A N 1
ATOM 815 C CA . CYS A 1 104 ? -16.878 -5.070 -1.889 1.00 82.31 104 CYS A CA 1
ATOM 816 C C . CYS A 1 104 ? -17.742 -6.280 -1.530 1.00 82.31 104 CYS A C 1
ATOM 818 O O . CYS A 1 104 ? -18.364 -6.882 -2.414 1.00 82.31 104 CYS A O 1
ATOM 820 N N . ARG A 1 105 ? -17.784 -6.667 -0.252 1.00 65.88 105 ARG A N 1
ATOM 821 C CA . ARG A 1 105 ? -18.862 -7.543 0.209 1.00 65.88 105 ARG A CA 1
ATOM 822 C C . ARG A 1 105 ? -20.077 -6.652 0.408 1.00 65.88 105 ARG A C 1
ATOM 824 O O . ARG A 1 105 ? -20.131 -5.899 1.372 1.00 65.88 105 ARG A O 1
ATOM 831 N N . LYS A 1 106 ? -21.055 -6.731 -0.502 1.00 52.34 106 LYS A N 1
ATOM 832 C CA . LYS A 1 106 ? -22.358 -6.098 -0.275 1.00 52.34 106 LYS A CA 1
ATOM 833 C C . LYS A 1 106 ? -22.899 -6.633 1.049 1.00 52.34 106 LYS A C 1
ATOM 835 O O . LYS A 1 106 ? -23.218 -7.818 1.143 1.00 52.34 106 LYS A O 1
ATOM 840 N N . SER A 1 107 ? -22.984 -5.776 2.060 1.00 47.78 107 SER A N 1
ATOM 841 C CA . SER A 1 107 ? -23.785 -6.076 3.237 1.00 47.78 107 SER A CA 1
ATOM 842 C C . SER A 1 107 ? -25.215 -6.283 2.743 1.00 47.78 107 SER A C 1
ATOM 844 O O . SER A 1 107 ? -25.812 -5.370 2.170 1.00 47.78 107 SER A O 1
ATOM 846 N N . HIS A 1 108 ? -25.748 -7.497 2.895 1.00 44.16 108 HIS A N 1
ATOM 847 C CA . HIS A 1 108 ? -27.190 -7.712 2.882 1.00 44.16 108 HIS A CA 1
ATOM 848 C C . HIS A 1 108 ? -27.759 -6.911 4.062 1.00 44.16 108 HIS A C 1
ATOM 850 O O . HIS A 1 108 ? -27.976 -7.442 5.145 1.00 44.16 108 HIS A O 1
ATOM 856 N N . ARG A 1 109 ? -27.999 -5.610 3.881 1.00 43.22 109 ARG A N 1
ATOM 857 C CA . ARG A 1 109 ? -29.061 -4.945 4.628 1.00 43.22 109 ARG A CA 1
ATOM 858 C C . ARG A 1 109 ? -30.348 -5.286 3.902 1.00 43.22 109 ARG A C 1
ATOM 860 O O . ARG A 1 109 ? -30.810 -4.546 3.041 1.00 43.22 109 ARG A O 1
ATOM 867 N N . GLN A 1 110 ? -30.865 -6.465 4.232 1.00 39.69 110 GLN A N 1
ATOM 868 C CA . GLN A 1 110 ? -32.273 -6.782 4.095 1.00 39.69 110 GLN A CA 1
ATOM 869 C C . GLN A 1 110 ? -33.041 -5.695 4.854 1.00 39.69 110 GLN A C 1
ATOM 871 O O . GLN A 1 110 ? -33.059 -5.661 6.082 1.00 39.69 110 GLN A O 1
ATOM 876 N N . THR A 1 111 ? -33.588 -4.732 4.123 1.00 40.31 111 THR A N 1
ATOM 877 C CA . THR A 1 111 ? -34.656 -3.875 4.625 1.00 40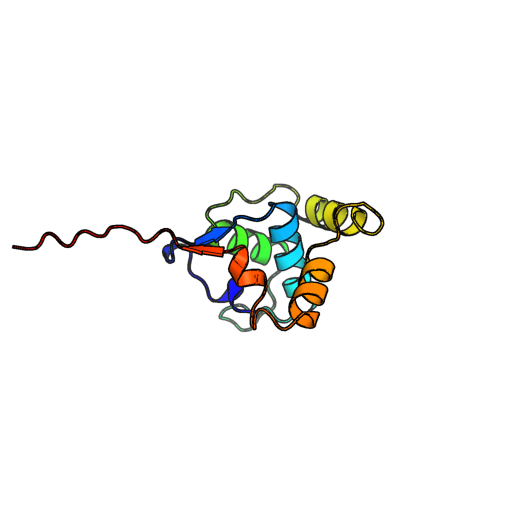.31 111 THR A CA 1
ATOM 878 C C . THR A 1 111 ? -35.914 -4.725 4.716 1.00 40.31 111 THR A C 1
ATOM 880 O O . THR A 1 111 ? -36.731 -4.722 3.804 1.00 40.31 111 THR A O 1
ATOM 883 N N . ASP A 1 112 ? -36.059 -5.452 5.821 1.00 47.16 112 ASP A N 1
ATOM 884 C CA . ASP A 1 112 ? -37.381 -5.728 6.370 1.00 47.16 112 ASP A CA 1
ATOM 885 C C . ASP A 1 112 ? -37.859 -4.436 7.030 1.00 47.16 112 ASP A C 1
ATOM 887 O O . ASP A 1 112 ? -37.404 -4.058 8.113 1.00 47.16 112 ASP A O 1
ATOM 891 N N . ARG A 1 113 ? -38.744 -3.715 6.341 1.00 40.41 113 ARG A N 1
ATOM 892 C CA . ARG A 1 113 ? -39.616 -2.721 6.964 1.00 40.41 113 ARG A CA 1
ATOM 893 C C . ARG A 1 113 ? -41.009 -2.787 6.339 1.00 40.41 113 ARG A C 1
ATOM 895 O O . ARG A 1 113 ? -41.228 -2.172 5.304 1.00 40.41 113 ARG A O 1
ATOM 902 N N . ILE A 1 114 ? -41.855 -3.503 7.090 1.00 47.84 114 ILE A N 1
ATOM 903 C CA . ILE A 1 114 ? -43.299 -3.341 7.359 1.00 47.84 114 ILE A CA 1
ATOM 904 C C . ILE A 1 114 ? -44.240 -3.491 6.164 1.00 47.84 114 ILE A C 1
ATOM 906 O O . ILE A 1 114 ? -44.301 -2.572 5.323 1.00 47.84 114 ILE A O 1
#

Secondary structure (DSSP, 8-state):
-GGGG--GGG-EEE-S-HHHHHHHHHHHHHHT----TTSPPPPHHHHHHHHHHHTT-PPPS-HHHHHHHHHHTTTSSS--HHHHHHHHHHTTS-SSGGGGGEEE----------

Radius of gyration: 15.75 Å; chains: 1; bounding box: 58×34×36 Å